Protein AF-A0AAV9SW79-F1 (afdb_monomer)

Sequence (85 aa):
MMHLPRVEGYSYSLYECLVKLGTTQEKRLMIDIMALRQSYERRELYEVRWIHGDDNLADAFTKATPNQALKNFITTSSAQIQIEG

pLDDT: mean 80.86, std 13.46, range [34.72, 94.25]

Radius of gyration: 14.54 Å; Cα contacts (8 Å, |Δi|>4): 95; chains: 1; bounding box: 29×27×38 Å

Organism: NCBI:txid1209068

Mean predicted aligned error: 7.4 Å

Secondary structure (DSSP, 8-state):
---PPPB----HHHHHHHHS----S-HHHHHHHHHHHHHHHTTS---B-EE-TTT-HHHHHHSSS--HHHHHHHHHS-----EE-

Structure (mmCIF, N/CA/C/O backbone):
data_AF-A0AAV9SW79-F1
#
_entry.id   AF-A0AAV9SW79-F1
#
loop_
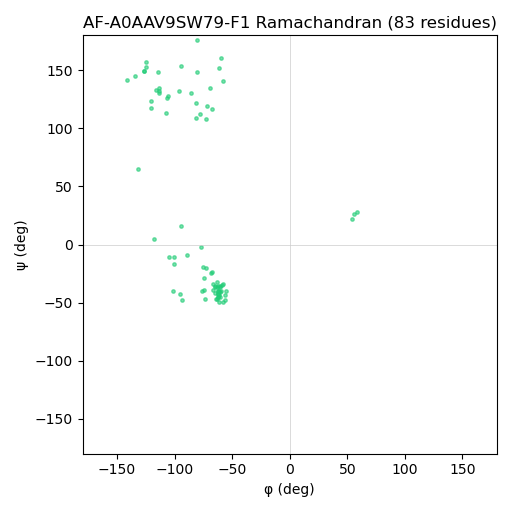_atom_site.group_PDB
_atom_site.id
_atom_site.type_symbol
_atom_site.label_atom_id
_atom_site.label_alt_id
_atom_site.label_comp_id
_atom_site.label_asym_id
_atom_site.label_entity_id
_atom_site.label_seq_id
_atom_site.pdbx_PDB_ins_code
_atom_site.Cartn_x
_atom_site.Cartn_y
_atom_site.Cartn_z
_atom_site.occupancy
_atom_site.B_iso_or_equiv
_atom_site.auth_seq_id
_atom_site.auth_comp_id
_atom_site.auth_asym_id
_atom_site.auth_atom_id
_atom_site.pdbx_PDB_model_num
ATOM 1 N N . MET A 1 1 ? 15.578 -14.668 13.052 1.00 34.72 1 MET A N 1
ATOM 2 C CA . MET A 1 1 ? 14.600 -14.706 11.946 1.00 34.72 1 MET A CA 1
ATOM 3 C C . MET A 1 1 ? 14.217 -13.262 11.657 1.00 34.72 1 MET A C 1
ATOM 5 O O . MET A 1 1 ? 13.529 -12.670 12.475 1.00 34.72 1 MET A O 1
ATOM 9 N N . MET A 1 2 ? 14.798 -12.638 10.625 1.00 36.97 2 MET A N 1
ATOM 10 C CA . MET A 1 2 ? 14.506 -11.233 10.304 1.00 36.97 2 MET A CA 1
ATOM 11 C C . MET A 1 2 ? 13.097 -11.151 9.713 1.00 36.97 2 MET A C 1
ATOM 13 O O . MET A 1 2 ? 12.825 -11.782 8.696 1.00 36.97 2 MET A O 1
ATOM 17 N N . HIS A 1 3 ? 12.203 -10.415 10.370 1.00 45.53 3 HIS A N 1
ATOM 18 C CA . HIS A 1 3 ? 10.923 -10.027 9.787 1.00 45.53 3 HIS A CA 1
ATOM 19 C C . HIS A 1 3 ? 11.211 -8.954 8.734 1.00 45.53 3 HIS A C 1
ATOM 21 O O . HIS A 1 3 ? 11.636 -7.849 9.066 1.00 45.53 3 HIS A O 1
ATOM 27 N N . LEU A 1 4 ? 11.074 -9.325 7.465 1.00 40.59 4 LEU A N 1
ATOM 28 C CA . LEU A 1 4 ? 11.231 -8.422 6.329 1.00 40.59 4 LEU A CA 1
ATOM 29 C C . LEU A 1 4 ? 9.940 -7.610 6.140 1.00 40.59 4 LEU A C 1
ATOM 31 O O . LEU A 1 4 ? 8.862 -8.108 6.476 1.00 40.59 4 LEU A O 1
ATOM 35 N N . PRO A 1 5 ? 10.022 -6.364 5.646 1.00 43.53 5 PRO A N 1
ATOM 36 C CA . PRO A 1 5 ? 8.872 -5.472 5.603 1.00 43.53 5 PRO A CA 1
ATOM 37 C C . PRO A 1 5 ? 7.816 -5.979 4.609 1.00 43.53 5 PRO A C 1
ATOM 39 O O . PRO A 1 5 ? 8.052 -6.058 3.404 1.00 43.53 5 PRO A O 1
ATOM 42 N N . ARG A 1 6 ? 6.634 -6.314 5.135 1.00 51.03 6 ARG A N 1
ATOM 43 C CA . ARG A 1 6 ? 5.402 -6.527 4.369 1.00 51.03 6 ARG A CA 1
ATOM 44 C C . ARG A 1 6 ? 4.737 -5.168 4.185 1.00 51.03 6 ARG A C 1
ATOM 46 O O . ARG A 1 6 ? 4.614 -4.418 5.152 1.00 51.03 6 ARG A O 1
ATOM 53 N N . VAL A 1 7 ? 4.349 -4.828 2.960 1.00 54.50 7 VAL A N 1
ATOM 54 C CA . VAL A 1 7 ? 3.735 -3.528 2.682 1.00 54.50 7 VAL A CA 1
ATOM 55 C C . VAL A 1 7 ? 2.246 -3.714 2.423 1.00 54.50 7 VAL A C 1
ATOM 57 O O . VAL A 1 7 ? 1.860 -4.346 1.445 1.00 54.50 7 VAL A O 1
ATOM 60 N N . GLU A 1 8 ? 1.417 -3.193 3.330 1.00 53.50 8 GLU A N 1
ATOM 61 C CA . GLU A 1 8 ? -0.008 -3.555 3.433 1.00 53.50 8 GLU A CA 1
ATOM 62 C C . GLU A 1 8 ? -0.995 -2.395 3.199 1.00 53.50 8 GLU A C 1
ATOM 64 O O . GLU A 1 8 ? -2.197 -2.579 3.335 1.00 53.50 8 GLU A O 1
ATOM 69 N N . GLY A 1 9 ? -0.541 -1.193 2.828 1.00 55.91 9 GLY A N 1
ATOM 70 C CA . GLY A 1 9 ? -1.393 0.007 2.865 1.00 55.91 9 GLY A CA 1
ATOM 71 C C . GLY A 1 9 ? -1.375 0.865 1.605 1.00 55.91 9 GLY A C 1
ATOM 72 O O . GLY A 1 9 ? -0.951 2.015 1.679 1.00 55.91 9 GLY A O 1
ATOM 73 N N . TYR A 1 10 ? -1.846 0.356 0.465 1.00 63.78 10 TYR A N 1
ATOM 74 C CA . TYR A 1 10 ? -1.888 1.130 -0.784 1.00 63.78 10 TYR A CA 1
ATOM 75 C C . TYR A 1 10 ? -3.275 1.196 -1.427 1.00 63.78 10 TYR A C 1
ATOM 77 O O . TYR A 1 10 ? -4.103 0.301 -1.265 1.00 63.78 10 TYR A O 1
ATOM 85 N N . SER A 1 11 ? -3.521 2.273 -2.182 1.00 75.94 11 SER A N 1
ATOM 86 C CA . SER A 1 11 ? -4.747 2.432 -2.966 1.00 75.94 11 SER A CA 1
ATOM 87 C C . SER A 1 11 ? -4.878 1.328 -4.020 1.00 75.94 11 SER A C 1
ATOM 89 O O . SER A 1 11 ? -3.883 0.833 -4.555 1.00 75.94 11 SER A O 1
ATOM 91 N N . TYR A 1 12 ? -6.119 0.994 -4.386 1.00 78.25 12 TYR A N 1
ATOM 92 C CA . TYR A 1 12 ? -6.396 0.011 -5.440 1.00 78.25 12 TYR A CA 1
ATOM 93 C C . TYR A 1 12 ? -5.708 0.372 -6.766 1.00 78.25 12 TYR A C 1
ATOM 95 O O . TYR A 1 12 ? -5.113 -0.478 -7.417 1.00 78.25 12 TYR A O 1
ATOM 103 N N . SER A 1 13 ? -5.695 1.657 -7.131 1.00 79.38 13 SER A N 1
ATOM 104 C CA . SER A 1 13 ? -5.025 2.142 -8.342 1.00 79.38 13 SER A CA 1
ATOM 105 C C . SER A 1 13 ? -3.515 1.880 -8.359 1.00 79.38 13 SER A C 1
ATOM 107 O O . SER A 1 13 ? -2.961 1.588 -9.418 1.00 79.38 13 SER A O 1
ATOM 109 N N . LEU A 1 14 ? -2.840 1.952 -7.208 1.00 82.50 14 LEU A N 1
ATOM 110 C CA . LEU A 1 14 ? -1.416 1.641 -7.108 1.00 82.50 14 LEU A CA 1
ATOM 111 C C . LEU A 1 14 ? -1.174 0.128 -7.189 1.00 82.50 14 LEU A C 1
ATOM 113 O O . LEU A 1 14 ? -0.246 -0.296 -7.874 1.00 82.50 14 LEU A O 1
ATOM 117 N N . TYR A 1 15 ? -2.040 -0.684 -6.570 1.00 83.62 15 TYR A N 1
ATOM 118 C CA . TYR A 1 15 ? -2.014 -2.141 -6.732 1.00 83.62 15 TYR A CA 1
ATOM 119 C C . TYR A 1 15 ? -2.164 -2.547 -8.205 1.00 83.62 15 TYR A C 1
ATOM 121 O O . TYR A 1 15 ? -1.326 -3.285 -8.719 1.00 83.62 15 TYR A O 1
ATOM 129 N N . GLU A 1 16 ? -3.152 -2.000 -8.918 1.00 82.00 16 GLU A N 1
ATOM 130 C CA . GLU A 1 16 ? -3.331 -2.233 -10.359 1.00 82.00 1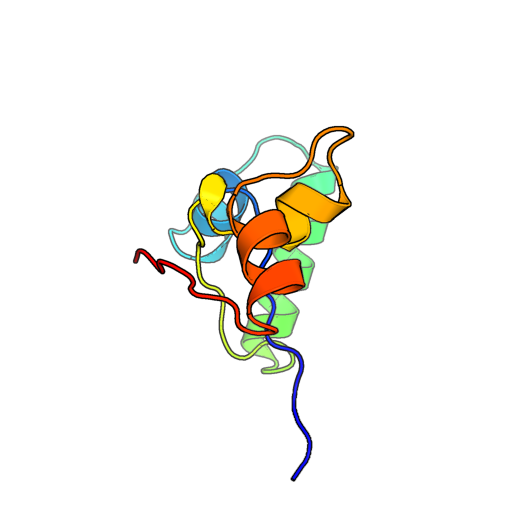6 G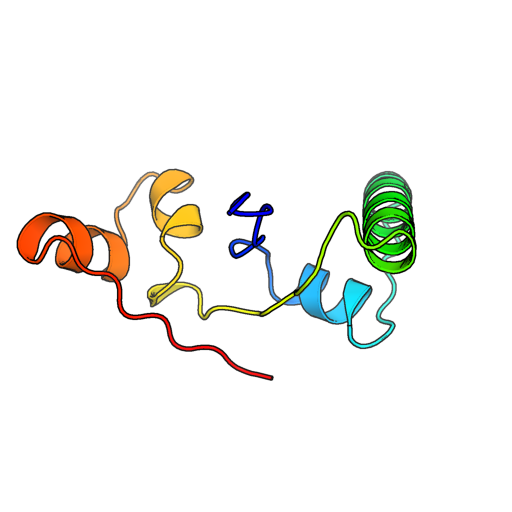LU A CA 1
ATOM 131 C C . GLU A 1 16 ? -2.076 -1.849 -11.152 1.00 82.00 16 GLU A C 1
ATOM 133 O O . GLU A 1 16 ? -1.620 -2.583 -12.033 1.00 82.00 16 GLU A O 1
ATOM 138 N N . CYS A 1 17 ? -1.480 -0.704 -10.814 1.00 84.31 17 CYS A N 1
ATOM 139 C CA . CYS A 1 17 ? -0.303 -0.196 -11.500 1.00 84.31 17 CYS A CA 1
ATOM 140 C C . CYS A 1 17 ? 0.976 -0.978 -11.185 1.00 84.31 17 CYS A C 1
ATOM 142 O O . CYS A 1 17 ? 1.905 -0.904 -11.979 1.00 84.31 17 CYS A O 1
ATOM 144 N N . LEU A 1 18 ? 1.044 -1.737 -10.085 1.00 80.94 18 LEU A N 1
ATOM 145 C CA . LEU A 1 18 ? 2.177 -2.601 -9.728 1.00 80.94 18 LEU A CA 1
ATOM 146 C C . LEU A 1 18 ? 1.976 -4.042 -10.217 1.00 80.94 18 LEU A C 1
ATOM 148 O O . LEU A 1 18 ? 2.864 -4.606 -10.859 1.00 80.94 18 LEU A O 1
ATOM 152 N N . VAL A 1 19 ? 0.800 -4.616 -9.966 1.00 77.75 19 VAL A N 1
ATOM 153 C CA . VAL A 1 19 ? 0.509 -6.043 -10.158 1.00 77.75 19 VAL A CA 1
ATOM 154 C C . VAL A 1 19 ? -0.140 -6.323 -11.512 1.00 77.75 19 VAL A C 1
ATOM 156 O O . VAL A 1 19 ? 0.274 -7.252 -12.200 1.00 77.75 19 VAL A O 1
ATOM 159 N N . LYS A 1 20 ? -1.101 -5.500 -11.949 1.00 76.81 20 LYS A N 1
ATOM 160 C CA . LYS A 1 20 ? -1.857 -5.726 -13.199 1.00 76.81 20 LYS A CA 1
ATOM 161 C C . LYS A 1 20 ? -1.296 -4.994 -14.423 1.00 76.81 20 LYS A C 1
ATOM 163 O O . LYS A 1 20 ? -1.980 -4.880 -15.434 1.00 76.81 20 LYS A O 1
ATOM 168 N N . LEU A 1 21 ? -0.053 -4.505 -14.347 1.00 70.38 21 LEU A N 1
ATOM 169 C CA . LEU A 1 21 ? 0.604 -3.724 -15.412 1.00 70.38 21 LEU A CA 1
ATOM 170 C C . LEU A 1 21 ? -0.189 -2.470 -15.839 1.00 70.38 21 LEU A C 1
ATOM 172 O O . LEU A 1 21 ? -0.044 -1.996 -16.965 1.00 70.38 21 LEU A O 1
ATOM 176 N N . GLY A 1 22 ? -1.007 -1.909 -14.941 1.00 76.38 22 GLY A N 1
AT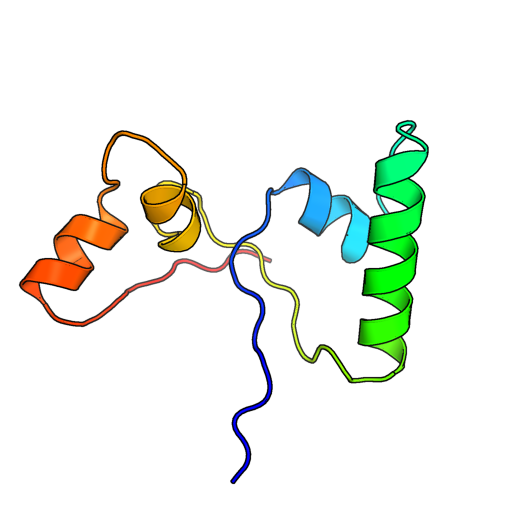OM 177 C CA . GLY A 1 22 ? -1.643 -0.615 -15.173 1.00 76.38 22 GLY A CA 1
ATOM 178 C C . GLY A 1 22 ? -0.606 0.497 -15.373 1.00 76.38 22 GLY A C 1
ATOM 179 O O . GLY A 1 22 ? 0.552 0.364 -14.969 1.00 76.38 22 GLY A O 1
ATOM 180 N N . THR A 1 23 ? -1.016 1.610 -15.979 1.00 77.69 23 THR A N 1
ATOM 181 C CA . THR A 1 23 ? -0.160 2.785 -16.205 1.00 77.69 23 THR A CA 1
ATOM 182 C C . THR A 1 23 ? -0.794 4.044 -15.614 1.00 77.69 23 THR A C 1
ATOM 184 O O . THR A 1 23 ? -2.006 4.120 -15.417 1.00 77.69 23 THR A O 1
ATOM 187 N N . THR A 1 24 ? 0.031 5.050 -15.321 1.00 85.00 24 THR A N 1
ATOM 188 C CA . THR A 1 24 ? -0.408 6.389 -14.905 1.00 85.00 24 THR A CA 1
ATOM 189 C C . THR A 1 24 ? 0.227 7.443 -15.805 1.00 85.00 24 THR A C 1
ATOM 191 O O . THR A 1 24 ? 1.337 7.254 -16.299 1.00 85.00 24 THR A O 1
ATOM 194 N N . GLN A 1 25 ? -0.468 8.559 -16.026 1.00 87.19 25 GLN A N 1
ATOM 195 C CA . GLN A 1 25 ? 0.065 9.711 -16.767 1.00 87.19 25 GLN A CA 1
ATOM 196 C C . GLN A 1 25 ? 0.800 10.709 -15.857 1.00 87.19 25 GLN A C 1
ATOM 198 O O . GLN A 1 25 ? 1.441 11.642 -16.343 1.00 87.19 25 GLN A O 1
ATOM 203 N N . GLU A 1 26 ? 0.711 10.533 -14.537 1.00 90.31 26 GLU A N 1
ATOM 204 C CA . GLU A 1 26 ? 1.370 11.406 -13.570 1.00 90.31 26 GLU A CA 1
ATOM 205 C C . GLU A 1 26 ? 2.860 11.048 -13.489 1.00 90.31 26 GLU A C 1
ATOM 207 O O . GLU A 1 26 ? 3.244 9.948 -13.085 1.00 90.31 26 GLU A O 1
ATOM 212 N N . LYS A 1 27 ? 3.707 11.972 -13.954 1.00 91.06 27 LYS A N 1
ATOM 213 C CA . LYS A 1 27 ? 5.134 11.715 -14.185 1.00 91.06 27 LYS A CA 1
ATOM 214 C C . LYS A 1 27 ? 5.890 11.406 -12.898 1.00 91.06 27 LYS A C 1
ATOM 216 O O . LYS A 1 27 ? 6.827 10.615 -12.944 1.00 91.06 27 LYS A O 1
ATOM 221 N N . ARG A 1 28 ? 5.533 12.038 -11.774 1.00 92.69 28 ARG A N 1
ATOM 222 C CA . ARG A 1 28 ? 6.227 11.816 -10.503 1.00 92.69 28 ARG A CA 1
ATOM 223 C C . ARG A 1 28 ? 5.848 10.453 -9.924 1.00 92.69 28 ARG A C 1
ATOM 225 O O . ARG A 1 28 ? 6.751 9.676 -9.638 1.00 92.69 28 ARG A O 1
ATOM 232 N N . LEU A 1 29 ? 4.560 10.113 -9.901 1.00 88.62 29 LEU A N 1
ATOM 233 C CA . LEU A 1 29 ? 4.070 8.800 -9.476 1.00 88.62 29 LEU A CA 1
ATOM 234 C C . LEU A 1 29 ? 4.655 7.662 -10.320 1.00 88.62 29 LEU A C 1
ATOM 236 O O . LEU A 1 29 ? 4.952 6.600 -9.783 1.00 88.62 29 LEU A O 1
ATOM 240 N N . MET A 1 30 ? 4.884 7.873 -11.622 1.00 90.94 30 MET A N 1
ATOM 241 C CA . MET A 1 30 ? 5.559 6.881 -12.467 1.00 90.94 30 MET A CA 1
ATOM 242 C C . MET A 1 30 ? 6.978 6.559 -11.972 1.00 90.94 30 MET A C 1
ATOM 244 O O . MET A 1 30 ? 7.361 5.392 -11.976 1.00 90.94 30 MET A O 1
ATOM 248 N N . ILE A 1 31 ? 7.738 7.561 -11.509 1.00 91.81 31 ILE A N 1
ATOM 249 C CA . ILE A 1 31 ? 9.083 7.358 -10.943 1.00 91.81 31 ILE A CA 1
ATOM 250 C C . ILE A 1 31 ? 8.995 6.500 -9.678 1.00 91.81 31 ILE A C 1
ATOM 252 O O . ILE A 1 31 ? 9.731 5.521 -9.553 1.00 91.81 31 ILE A O 1
ATOM 256 N N . ASP A 1 32 ? 8.063 6.823 -8.780 1.00 90.69 32 ASP A N 1
ATOM 257 C CA . ASP A 1 32 ? 7.884 6.090 -7.523 1.00 90.69 32 ASP A CA 1
ATOM 258 C C . ASP A 1 32 ? 7.441 4.636 -7.774 1.00 90.69 32 ASP A C 1
ATOM 260 O O . ASP A 1 32 ? 7.981 3.700 -7.184 1.00 90.69 32 ASP A O 1
ATOM 264 N N . ILE A 1 33 ? 6.521 4.416 -8.721 1.00 88.94 33 ILE A N 1
ATOM 265 C CA . ILE A 1 33 ? 6.093 3.073 -9.144 1.00 88.94 33 ILE A CA 1
ATOM 266 C C . ILE A 1 33 ? 7.263 2.281 -9.735 1.00 88.94 33 ILE A C 1
ATOM 268 O O . ILE A 1 33 ? 7.423 1.102 -9.421 1.00 88.94 33 ILE A O 1
ATOM 272 N N . MET A 1 34 ? 8.088 2.898 -10.586 1.00 90.12 34 MET A N 1
ATOM 273 C CA . MET A 1 34 ? 9.260 2.234 -11.162 1.00 90.12 34 MET A CA 1
ATOM 274 C C . MET A 1 34 ? 10.271 1.831 -10.083 1.00 90.12 34 MET A C 1
ATOM 276 O O . MET A 1 34 ? 10.806 0.725 -10.148 1.00 90.12 34 MET A O 1
ATOM 280 N N . ALA A 1 35 ? 10.494 2.678 -9.075 1.00 91.69 35 ALA A N 1
ATOM 281 C CA . ALA A 1 35 ? 11.353 2.347 -7.941 1.00 91.69 35 ALA A CA 1
ATOM 282 C C . ALA A 1 35 ? 10.801 1.153 -7.141 1.00 91.69 35 ALA A C 1
ATOM 284 O O . ALA A 1 35 ? 11.535 0.204 -6.873 1.00 91.69 35 ALA A O 1
ATOM 285 N N . LEU A 1 36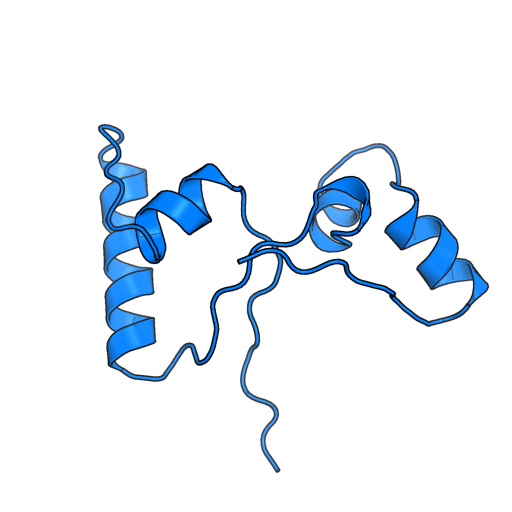 ? 9.495 1.139 -6.847 1.00 89.38 36 LEU A N 1
ATOM 286 C CA . LEU A 1 36 ? 8.840 0.015 -6.163 1.00 89.38 36 LEU A CA 1
ATOM 287 C C . LEU A 1 36 ? 8.946 -1.296 -6.955 1.00 89.38 36 LEU A C 1
ATOM 289 O O . LEU A 1 36 ? 9.216 -2.347 -6.374 1.00 89.38 36 LEU A O 1
ATOM 293 N N . ARG A 1 37 ? 8.780 -1.246 -8.284 1.00 87.62 37 ARG A N 1
ATOM 294 C CA . ARG A 1 37 ? 8.966 -2.413 -9.164 1.00 87.62 37 ARG A CA 1
ATOM 295 C C . ARG A 1 37 ? 10.393 -2.954 -9.093 1.00 87.62 37 ARG A C 1
ATOM 297 O O . ARG A 1 37 ? 10.571 -4.157 -8.929 1.00 87.62 37 ARG A O 1
ATOM 304 N N . GLN A 1 38 ? 11.396 -2.078 -9.141 1.00 91.25 38 GLN A N 1
ATOM 305 C CA . GLN A 1 38 ? 12.798 -2.484 -9.007 1.00 91.25 38 GLN A CA 1
ATOM 306 C C . GLN A 1 38 ? 13.083 -3.119 -7.641 1.00 91.25 38 GLN A C 1
ATOM 308 O O . GLN A 1 38 ? 13.761 -4.143 -7.577 1.00 91.25 38 GLN A O 1
ATOM 313 N N . SER A 1 39 ? 12.550 -2.562 -6.552 1.00 91.31 39 SER A N 1
ATOM 314 C CA . SER A 1 39 ? 12.684 -3.156 -5.215 1.00 91.31 39 SER A CA 1
ATOM 315 C C . SER A 1 39 ? 12.014 -4.529 -5.116 1.00 91.31 39 SER A C 1
ATOM 317 O O . SER A 1 39 ? 12.558 -5.437 -4.486 1.00 91.31 39 SER A O 1
ATOM 319 N N . TYR A 1 40 ? 10.871 -4.725 -5.779 1.00 86.69 40 TYR A N 1
ATOM 320 C CA . TYR A 1 40 ? 10.232 -6.039 -5.881 1.00 86.69 40 TYR A CA 1
ATOM 321 C C . TYR A 1 40 ? 11.105 -7.047 -6.646 1.00 86.69 40 TYR A C 1
ATOM 323 O O . TYR A 1 40 ? 11.357 -8.146 -6.155 1.00 86.69 40 TYR A O 1
ATOM 331 N N . GLU A 1 41 ? 11.659 -6.664 -7.800 1.00 87.69 41 GLU A N 1
ATOM 332 C CA . GLU A 1 41 ? 12.583 -7.506 -8.580 1.00 87.69 41 GLU A CA 1
ATOM 333 C C . GLU A 1 41 ? 13.853 -7.872 -7.795 1.00 87.69 41 GLU A C 1
ATOM 335 O O . GLU A 1 41 ? 14.349 -8.999 -7.880 1.00 87.69 41 GLU A O 1
ATOM 340 N N . ARG A 1 42 ? 14.351 -6.940 -6.974 1.00 93.94 42 ARG A N 1
ATOM 341 C CA . ARG A 1 42 ? 15.493 -7.139 -6.068 1.00 93.94 42 ARG A CA 1
ATOM 342 C C . ARG A 1 42 ? 15.153 -7.935 -4.809 1.00 93.94 42 ARG A C 1
ATOM 344 O O . ARG A 1 42 ? 16.056 -8.212 -4.022 1.00 93.94 42 ARG A O 1
ATOM 351 N N . ARG A 1 43 ? 13.887 -8.326 -4.618 1.00 89.00 43 ARG A N 1
ATOM 352 C CA . ARG A 1 43 ? 13.383 -9.016 -3.415 1.00 89.00 43 ARG A CA 1
ATOM 353 C C . ARG A 1 43 ? 13.598 -8.217 -2.125 1.00 89.00 43 ARG A C 1
ATOM 355 O O . ARG A 1 43 ? 13.716 -8.784 -1.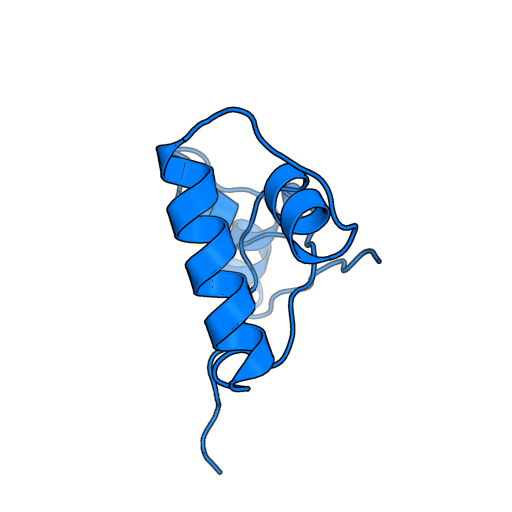042 1.00 89.00 43 ARG A O 1
ATOM 362 N N . GLU A 1 44 ? 13.643 -6.894 -2.242 1.00 90.94 44 GLU A N 1
ATOM 363 C CA . GLU A 1 44 ? 13.547 -5.973 -1.105 1.00 90.94 44 GLU A CA 1
ATOM 364 C C . GLU A 1 44 ? 12.089 -5.907 -0.611 1.00 90.94 44 GLU A C 1
ATOM 366 O O . GLU A 1 44 ? 11.838 -5.725 0.579 1.00 90.94 44 GLU A O 1
ATO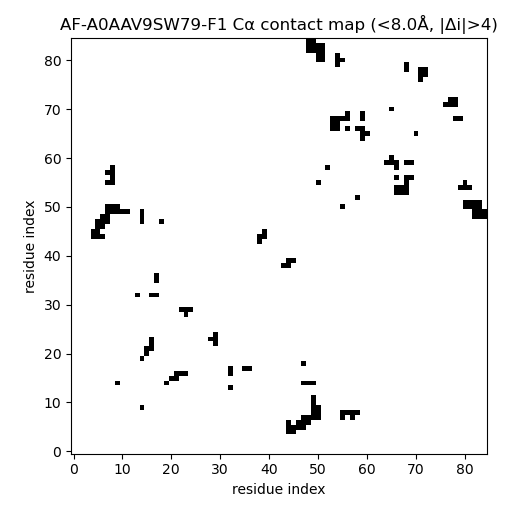M 371 N N . LEU A 1 45 ? 11.137 -6.134 -1.526 1.00 86.62 45 LEU A N 1
ATOM 372 C CA . LEU A 1 45 ? 9.713 -6.342 -1.267 1.00 86.62 45 LEU A CA 1
ATOM 373 C C . LEU A 1 45 ? 9.329 -7.777 -1.645 1.00 86.62 45 LEU A C 1
ATOM 375 O O . LEU A 1 45 ? 9.699 -8.254 -2.716 1.00 86.62 45 LEU A O 1
ATOM 379 N N . TYR A 1 46 ? 8.573 -8.454 -0.780 1.00 82.75 46 TYR A N 1
ATOM 380 C CA . TYR A 1 46 ? 8.221 -9.871 -0.960 1.00 82.75 46 TYR A CA 1
ATOM 381 C C . TYR A 1 46 ? 6.805 -10.068 -1.494 1.00 82.75 46 TYR A C 1
ATOM 383 O O . TYR A 1 46 ? 6.578 -10.910 -2.360 1.00 82.75 46 TYR A O 1
ATOM 391 N N . GLU A 1 47 ? 5.854 -9.274 -1.006 1.00 82.50 47 GLU A N 1
ATOM 392 C CA . GLU A 1 47 ? 4.454 -9.349 -1.408 1.00 82.50 47 GLU A CA 1
ATOM 393 C C . GLU A 1 47 ? 3.847 -7.955 -1.516 1.00 82.50 47 GLU A C 1
ATOM 395 O O . GLU A 1 47 ? 4.103 -7.083 -0.685 1.00 82.50 47 GLU A O 1
ATOM 400 N N . VAL A 1 48 ? 2.996 -7.788 -2.525 1.00 81.44 48 VAL A N 1
ATOM 401 C CA . VAL A 1 48 ? 2.101 -6.642 -2.671 1.00 81.44 48 VAL A CA 1
ATOM 402 C C . VAL A 1 48 ? 0.686 -7.201 -2.694 1.00 81.44 48 VAL A C 1
ATOM 404 O O . VAL A 1 48 ? 0.344 -7.995 -3.570 1.00 81.44 48 VAL A O 1
ATOM 407 N N . ARG A 1 49 ? -0.130 -6.821 -1.712 1.00 84.06 49 ARG A N 1
ATOM 408 C CA . ARG A 1 4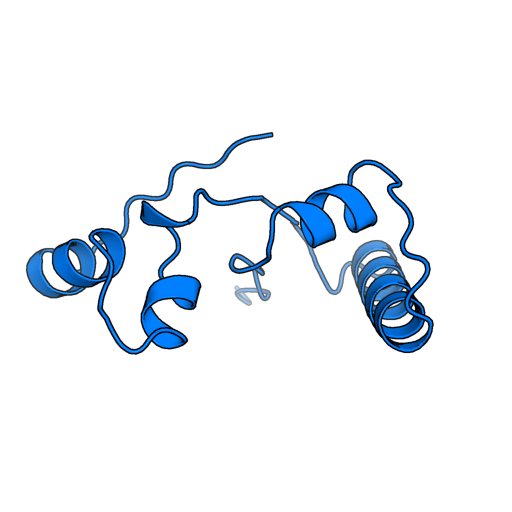9 ? -1.529 -7.247 -1.596 1.00 84.06 49 ARG A CA 1
ATOM 409 C C . ARG A 1 49 ? -2.416 -6.023 -1.470 1.00 84.06 49 ARG A C 1
ATOM 411 O O . ARG A 1 49 ? -1.991 -5.003 -0.928 1.00 84.06 49 ARG A O 1
ATOM 418 N N . TRP A 1 50 ? -3.636 -6.134 -1.976 1.00 83.94 50 TRP A N 1
ATOM 419 C CA . TRP A 1 50 ? -4.645 -5.112 -1.773 1.00 83.94 50 TRP A CA 1
ATOM 420 C C . TRP A 1 50 ? -5.547 -5.498 -0.600 1.00 83.94 50 TRP A C 1
ATOM 422 O O . TRP A 1 50 ? -5.998 -6.640 -0.501 1.00 83.94 50 TRP A O 1
ATOM 432 N N . ILE A 1 51 ? -5.769 -4.537 0.296 1.00 85.38 51 ILE A N 1
ATOM 433 C CA . ILE A 1 51 ? -6.631 -4.669 1.471 1.00 85.38 51 ILE A CA 1
ATOM 434 C C . ILE A 1 51 ? -7.787 -3.695 1.298 1.00 85.38 51 ILE A C 1
ATOM 436 O O . ILE A 1 51 ? -7.571 -2.526 0.953 1.00 85.38 51 ILE A O 1
ATOM 440 N N . HIS A 1 52 ? -9.006 -4.172 1.544 1.00 82.94 52 HIS A N 1
ATOM 441 C CA . HIS A 1 52 ? -10.189 -3.325 1.488 1.00 82.94 52 HIS A CA 1
ATOM 442 C C . HIS A 1 52 ? -10.057 -2.152 2.476 1.00 82.94 52 HIS A C 1
ATOM 444 O O . HIS A 1 52 ? -9.557 -2.312 3.588 1.00 82.94 52 HIS A O 1
ATOM 450 N N . GLY A 1 53 ? -10.498 -0.952 2.083 1.00 79.50 53 GLY A N 1
ATOM 451 C CA . GLY A 1 53 ? -10.273 0.271 2.871 1.00 79.50 53 GLY A CA 1
ATOM 452 C C . GLY A 1 53 ? -10.835 0.207 4.297 1.00 79.50 53 GLY A C 1
ATOM 453 O O . GLY A 1 53 ? -10.215 0.723 5.227 1.00 79.50 53 GLY A O 1
ATOM 454 N N . ASP A 1 54 ? -11.959 -0.486 4.480 1.00 82.56 54 ASP A N 1
ATOM 455 C CA . ASP A 1 54 ? -12.594 -0.659 5.795 1.00 82.56 54 ASP A CA 1
ATOM 456 C C . ASP A 1 54 ? -11.774 -1.530 6.762 1.00 82.56 54 ASP A C 1
ATOM 458 O O . ASP A 1 54 ? -11.876 -1.346 7.979 1.00 82.56 54 ASP A O 1
ATOM 462 N N . ASP A 1 55 ? -10.917 -2.398 6.215 1.00 84.69 55 ASP A N 1
ATOM 463 C CA . ASP A 1 55 ? -10.040 -3.313 6.951 1.00 84.69 55 ASP A CA 1
ATOM 464 C C . ASP A 1 55 ? -8.592 -2.799 7.050 1.00 84.69 55 ASP A C 1
ATOM 466 O O . ASP A 1 55 ? -7.772 -3.329 7.803 1.00 84.69 55 ASP A O 1
ATOM 470 N N . ASN A 1 56 ? -8.248 -1.748 6.300 1.00 84.00 56 ASN A N 1
ATOM 471 C CA . ASN A 1 56 ? -6.893 -1.220 6.234 1.00 84.00 56 ASN A CA 1
ATOM 472 C C . ASN A 1 56 ? -6.592 -0.304 7.432 1.00 84.00 56 ASN A C 1
ATOM 474 O O . ASN A 1 56 ? -7.058 0.835 7.514 1.00 84.00 56 ASN A O 1
ATOM 478 N N . LEU A 1 57 ? -5.749 -0.766 8.356 1.00 85.62 57 LEU A N 1
ATOM 479 C CA . LEU A 1 57 ? -5.318 0.036 9.506 1.00 85.62 57 LEU A CA 1
ATOM 480 C C . LEU A 1 57 ? -4.522 1.288 9.104 1.00 85.62 57 LEU A C 1
ATOM 482 O O . LEU A 1 57 ? -4.638 2.318 9.764 1.00 85.62 57 LEU A O 1
ATOM 486 N N . ALA A 1 58 ? -3.748 1.240 8.014 1.00 85.12 58 ALA A N 1
ATOM 487 C CA . ALA A 1 58 ? -2.989 2.400 7.541 1.00 85.12 58 ALA A CA 1
ATOM 488 C C . ALA A 1 58 ? -3.911 3.533 7.054 1.00 85.12 58 ALA A C 1
ATOM 490 O O . ALA A 1 58 ? -3.617 4.712 7.260 1.00 85.12 58 ALA A O 1
ATOM 491 N N . ASP A 1 59 ? -5.059 3.187 6.465 1.00 83.56 59 ASP A N 1
ATOM 492 C CA . ASP A 1 59 ? -6.096 4.154 6.087 1.00 83.56 59 ASP A CA 1
ATOM 493 C C . ASP A 1 59 ? -6.655 4.874 7.328 1.00 83.56 59 ASP A C 1
ATOM 495 O O . ASP A 1 59 ? -6.756 6.101 7.357 1.00 83.56 59 ASP A O 1
ATOM 499 N N . ALA A 1 60 ? -6.905 4.129 8.409 1.00 83.75 60 ALA A N 1
ATOM 500 C CA . ALA A 1 60 ? -7.356 4.687 9.683 1.00 83.75 60 ALA A CA 1
ATOM 501 C C . ALA A 1 60 ? -6.346 5.658 10.313 1.00 83.75 60 ALA A C 1
ATOM 503 O O . ALA A 1 60 ? -6.747 6.642 10.927 1.00 83.75 60 ALA A O 1
ATOM 504 N N . PHE A 1 61 ? -5.044 5.388 10.167 1.00 84.19 61 PHE A N 1
ATOM 505 C CA . PHE A 1 61 ? -3.984 6.249 10.702 1.00 84.19 61 PHE A CA 1
ATOM 506 C C . PHE A 1 61 ? -3.768 7.536 9.900 1.00 84.19 61 PHE A C 1
ATOM 508 O O . PHE A 1 61 ? -3.181 8.483 10.419 1.00 84.19 61 PHE A O 1
ATOM 515 N N . THR A 1 62 ? -4.219 7.583 8.647 1.00 84.62 62 THR A N 1
ATOM 516 C CA . THR A 1 62 ? -4.035 8.745 7.761 1.00 84.62 62 THR A CA 1
ATOM 517 C C . THR A 1 62 ? -5.281 9.621 7.654 1.00 84.62 62 THR A C 1
ATOM 519 O O . THR A 1 62 ? -5.185 10.781 7.250 1.00 84.62 62 THR A O 1
ATOM 522 N N . LYS A 1 63 ? -6.450 9.105 8.049 1.00 84.12 63 LYS A N 1
ATOM 523 C CA . LYS A 1 63 ? -7.716 9.845 8.078 1.00 84.12 63 LYS A CA 1
ATOM 524 C C . LYS A 1 63 ? -7.998 10.444 9.453 1.00 84.12 63 LYS A C 1
ATOM 526 O O . LYS A 1 63 ? -7.604 9.922 10.487 1.00 84.12 63 LYS A O 1
ATOM 531 N N . ALA A 1 64 ? -8.763 11.536 9.460 1.00 85.25 64 ALA A N 1
ATOM 532 C CA . ALA A 1 64 ? -9.194 12.194 10.695 1.00 85.25 64 ALA A CA 1
ATOM 533 C C . ALA A 1 64 ? -10.183 11.346 11.518 1.00 85.25 64 ALA A C 1
ATOM 535 O O . ALA A 1 64 ? -10.321 11.547 12.723 1.00 85.25 64 ALA A O 1
ATOM 536 N N . THR A 1 65 ? -10.890 10.415 10.872 1.00 85.50 65 THR A N 1
ATOM 537 C CA . THR A 1 65 ? -11.896 9.558 11.504 1.00 85.50 65 THR A CA 1
ATOM 538 C C . THR A 1 65 ? -11.446 8.097 11.515 1.00 85.50 65 THR A C 1
ATOM 540 O O . THR A 1 65 ? -11.103 7.578 10.450 1.00 85.50 65 THR A O 1
ATOM 543 N N . PRO A 1 66 ? -11.515 7.404 12.666 1.00 82.75 66 PRO A N 1
ATOM 544 C CA . PRO A 1 66 ? -11.122 6.002 12.763 1.00 82.75 66 PRO A CA 1
ATOM 545 C C . PRO A 1 66 ? -12.109 5.092 12.018 1.00 82.75 66 PRO A C 1
ATOM 547 O O . PRO A 1 66 ? -13.328 5.214 12.192 1.00 82.75 66 PRO A O 1
ATOM 550 N N . ASN A 1 67 ? -11.583 4.144 11.238 1.00 84.31 67 ASN A N 1
ATOM 551 C CA . ASN A 1 67 ? -12.379 3.089 10.605 1.00 84.31 67 ASN A CA 1
ATOM 552 C C . ASN A 1 67 ? -12.688 1.941 11.589 1.00 84.31 67 ASN A C 1
ATOM 554 O O . ASN A 1 67 ? -12.252 1.942 12.747 1.00 84.31 67 ASN A O 1
ATOM 558 N N . GLN A 1 68 ? -13.485 0.968 11.140 1.00 85.12 68 GLN A N 1
ATOM 559 C CA . GLN A 1 68 ? -13.879 -0.166 11.976 1.00 85.12 68 GLN A CA 1
ATOM 560 C C . GLN A 1 68 ? -12.681 -1.051 12.347 1.00 85.12 68 GLN A C 1
ATOM 562 O O . GLN A 1 68 ? -12.611 -1.505 13.490 1.00 85.12 68 GLN A O 1
ATOM 567 N N . ALA A 1 69 ? -11.714 -1.228 11.439 1.00 86.69 69 ALA A N 1
ATOM 568 C CA . ALA A 1 69 ? -10.490 -1.977 11.711 1.00 86.69 69 ALA A CA 1
ATOM 569 C C . ALA A 1 69 ? -9.730 -1.427 12.922 1.00 86.69 69 ALA A C 1
ATOM 571 O O . ALA A 1 69 ? -9.385 -2.187 13.826 1.00 86.69 69 ALA A O 1
ATOM 572 N N . LEU A 1 70 ? -9.532 -0.106 12.999 1.00 89.38 70 LEU A N 1
ATOM 573 C CA . LEU A 1 70 ? -8.820 0.508 14.121 1.00 89.38 70 LEU A CA 1
ATOM 574 C C . LEU A 1 70 ? -9.594 0.372 15.436 1.00 89.38 70 LE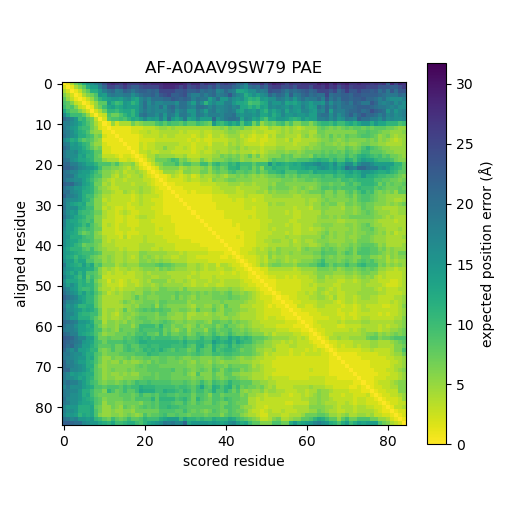U A C 1
ATOM 576 O O . LEU A 1 70 ? -8.997 0.086 16.473 1.00 89.38 70 LEU A O 1
ATOM 580 N N . LYS A 1 71 ? -10.924 0.520 15.404 1.00 89.62 71 LYS A N 1
ATOM 581 C CA . LYS A 1 71 ? -11.771 0.314 16.593 1.00 89.62 71 LYS A CA 1
ATOM 582 C C . LYS A 1 71 ? -11.654 -1.121 17.111 1.00 89.62 71 LYS A C 1
ATOM 584 O O . LYS A 1 71 ? -11.386 -1.325 18.292 1.00 89.62 71 LYS A O 1
ATOM 589 N N . ASN A 1 72 ? -11.789 -2.103 16.220 1.00 90.00 72 ASN A N 1
ATOM 590 C CA . ASN A 1 72 ? -11.673 -3.521 16.560 1.00 90.00 72 ASN A CA 1
ATOM 591 C C . ASN A 1 72 ? -10.272 -3.864 17.077 1.00 90.00 72 ASN A C 1
ATOM 593 O O . ASN A 1 72 ? -10.146 -4.608 18.050 1.00 90.00 72 ASN A O 1
ATOM 597 N N . PHE A 1 73 ? -9.230 -3.292 16.469 1.00 92.62 73 PHE A N 1
ATOM 598 C CA . PHE A 1 73 ? -7.850 -3.491 16.892 1.00 92.62 73 PHE A CA 1
ATOM 599 C C . PHE A 1 73 ? -7.605 -2.970 18.309 1.00 92.62 73 PHE A C 1
ATOM 601 O O . PHE A 1 73 ? -7.043 -3.690 19.126 1.00 92.62 73 PHE A O 1
ATOM 608 N N . ILE A 1 74 ? -8.092 -1.772 18.645 1.00 92.31 74 ILE A N 1
ATOM 609 C CA . ILE A 1 74 ? -7.961 -1.217 20.002 1.00 92.31 74 ILE A CA 1
ATOM 610 C C . ILE A 1 74 ? -8.668 -2.105 21.036 1.00 92.31 74 ILE A C 1
ATOM 612 O O . ILE A 1 74 ? -8.145 -2.317 22.126 1.00 92.31 74 ILE A O 1
ATOM 616 N N . THR A 1 75 ? -9.846 -2.642 20.708 1.00 94.19 75 THR A N 1
ATOM 617 C CA . THR A 1 75 ? -10.621 -3.469 21.646 1.00 94.19 75 THR A CA 1
ATOM 618 C C . THR A 1 75 ? -10.064 -4.882 21.805 1.00 94.19 75 THR A C 1
ATOM 620 O O . THR A 1 75 ? -10.057 -5.418 22.909 1.00 94.19 75 THR A O 1
ATOM 623 N N . THR A 1 76 ? -9.618 -5.506 20.716 1.00 94.25 76 THR A N 1
ATOM 624 C CA . THR A 1 76 ? -9.254 -6.934 20.700 1.00 94.25 76 THR A CA 1
ATOM 625 C C . THR A 1 76 ? -7.749 -7.178 20.689 1.00 94.25 76 THR A C 1
ATOM 627 O O . THR A 1 76 ? -7.320 -8.315 20.856 1.00 94.25 76 THR A O 1
ATOM 630 N N . SER A 1 77 ? -6.940 -6.132 20.472 1.00 92.38 77 SER A N 1
ATOM 631 C CA . SER A 1 77 ? -5.503 -6.229 20.166 1.00 92.38 77 SER A CA 1
ATOM 632 C C . SER A 1 77 ? -5.192 -7.132 18.964 1.00 92.38 77 SER A C 1
ATOM 634 O O . SER A 1 77 ? -4.081 -7.641 18.826 1.00 92.38 77 SER A O 1
ATOM 636 N N . SER A 1 78 ? -6.175 -7.338 18.084 1.00 88.50 78 SER A N 1
ATOM 637 C CA . SER A 1 78 ? -6.070 -8.182 16.898 1.00 88.50 78 SER A CA 1
ATOM 638 C C . SER A 1 78 ? -6.669 -7.476 15.685 1.00 88.50 78 SER A C 1
ATOM 640 O O . SER A 1 78 ? -7.635 -6.723 15.805 1.00 88.50 78 SER A O 1
ATOM 642 N N . ALA A 1 79 ? -6.070 -7.692 14.518 1.00 85.69 79 ALA A N 1
ATOM 643 C CA . ALA A 1 79 ? -6.551 -7.156 13.253 1.00 85.69 79 ALA A CA 1
ATOM 644 C C . ALA A 1 79 ? -7.015 -8.311 12.366 1.00 85.69 79 ALA A C 1
ATOM 646 O O . ALA A 1 79 ? -6.301 -9.302 12.209 1.00 85.69 79 ALA A O 1
ATOM 647 N N . GLN A 1 80 ? -8.205 -8.173 11.790 1.00 85.56 80 GLN A N 1
ATOM 648 C CA . GLN A 1 80 ? -8.676 -9.035 10.713 1.00 85.56 80 GLN A CA 1
ATOM 649 C C . GLN A 1 80 ? -8.631 -8.224 9.427 1.00 85.56 80 GLN A C 1
ATOM 651 O O . GLN A 1 80 ? -9.156 -7.116 9.390 1.00 85.56 80 GLN A O 1
ATOM 656 N N . ILE A 1 81 ? -7.961 -8.766 8.413 1.00 84.12 81 ILE A N 1
ATOM 657 C CA . ILE A 1 81 ? -7.795 -8.112 7.118 1.00 84.12 81 ILE A CA 1
ATOM 658 C C . ILE A 1 81 ? -8.398 -8.991 6.028 1.00 84.12 81 ILE A C 1
ATOM 660 O O . ILE A 1 81 ? -8.009 -10.153 5.880 1.00 84.12 81 ILE A O 1
ATOM 664 N N . GLN A 1 82 ? -9.339 -8.448 5.257 1.00 84.56 82 GLN A N 1
ATOM 665 C CA . GLN A 1 82 ? -9.759 -9.064 4.009 1.00 84.56 82 GLN A CA 1
ATOM 666 C C . GLN A 1 82 ? -8.767 -8.695 2.910 1.00 84.56 82 GLN A C 1
ATOM 668 O O . GLN A 1 82 ? -8.527 -7.522 2.614 1.00 84.56 82 GLN A O 1
ATOM 673 N N . ILE A 1 83 ? -8.181 -9.724 2.308 1.00 81.06 83 ILE A N 1
ATOM 674 C CA . ILE A 1 83 ? -7.258 -9.583 1.190 1.00 81.06 83 ILE A CA 1
ATOM 675 C C . ILE A 1 83 ? -7.988 -10.026 -0.072 1.00 81.06 83 ILE A C 1
ATOM 677 O O . ILE A 1 83 ? -8.511 -11.141 -0.108 1.00 81.06 83 ILE A O 1
ATOM 681 N N . GLU A 1 84 ? -7.982 -9.192 -1.109 1.00 71.50 84 GLU A N 1
ATOM 682 C CA . GLU A 1 84 ? -8.496 -9.572 -2.429 1.00 71.50 84 GLU A CA 1
ATOM 683 C C . GLU A 1 84 ? -7.369 -9.599 -3.466 1.00 71.50 84 GLU A C 1
ATOM 685 O O . GLU A 1 84 ? -6.400 -8.836 -3.371 1.00 71.50 84 GLU A O 1
ATOM 690 N N . GLY A 1 85 ? -7.511 -10.488 -4.456 1.00 63.47 85 GLY A N 1
ATOM 691 C CA . GLY A 1 85 ? -6.505 -10.739 -5.494 1.00 63.47 85 GLY A CA 1
ATOM 692 C C . GLY A 1 85 ? -5.705 -12.012 -5.267 1.00 63.47 85 GLY A C 1
ATOM 693 O O . GLY A 1 85 ? -5.044 -12.130 -4.204 1.00 63.47 85 GLY A O 1
#

Solvent-accessible surface area (backbone atoms only — not comparable to full-atom values): 5249 Å² total; per-residue (Å²): 134,87,85,70,70,75,55,65,75,59,57,68,71,56,46,36,40,68,74,70,71,42,84,72,90,52,70,67,61,47,53,55,52,52,52,53,51,52,35,39,78,69,60,71,36,83,60,84,60,43,42,49,70,63,37,26,52,59,54,27,75,74,42,98,61,76,38,64,30,47,55,46,24,72,75,66,78,48,81,73,71,60,72,57,136

Foldseek 3Di:
DDDQDADADDDPQLVCVQPVVDDDPPPVVRVVSVVVNVCVVVVSYPDDWYWDLLQDQVNQVVDPHHHPQVVCCVVPVDGDTDTDD